Protein AF-A0A3N0I109-F1 (afdb_monomer_lite)

Organism: NCBI:txid2486576

Structure (mmCIF, N/CA/C/O backbone):
data_AF-A0A3N0I109-F1
#
_entry.id   AF-A0A3N0I109-F1
#
loop_
_atom_site.group_PDB
_atom_site.id
_atom_site.type_symbol
_atom_site.label_atom_id
_atom_site.label_alt_id
_atom_site.label_comp_id
_atom_site.label_asym_id
_atom_site.label_entity_id
_atom_site.label_seq_id
_atom_site.pdbx_PDB_ins_code
_atom_site.Cartn_x
_atom_site.Cartn_y
_atom_site.Cartn_z
_atom_site.occupancy
_atom_site.B_iso_or_equiv
_atom_site.auth_seq_id
_atom_site.auth_comp_id
_atom_site.auth_asym_id
_atom_site.auth_atom_id
_atom_site.pdbx_PDB_model_num
ATOM 1 N N . MET A 1 1 ? -50.768 -15.187 38.794 1.00 45.78 1 MET A N 1
ATOM 2 C CA . MET A 1 1 ? -50.588 -14.598 37.450 1.00 45.78 1 MET A CA 1
ATOM 3 C C . MET A 1 1 ? -49.171 -14.048 37.379 1.00 45.78 1 MET A C 1
ATOM 5 O O . MET A 1 1 ? -48.824 -13.240 38.229 1.00 45.78 1 MET A O 1
ATOM 9 N N . LEU A 1 2 ? -48.333 -14.568 36.477 1.00 43.88 2 LEU A N 1
ATOM 10 C CA . LEU A 1 2 ? -46.919 -14.198 36.350 1.00 43.88 2 LEU A CA 1
ATOM 11 C C . LEU A 1 2 ? -46.809 -13.048 35.335 1.00 43.88 2 LEU A C 1
ATOM 13 O O . LEU A 1 2 ? -47.139 -13.237 34.168 1.00 43.88 2 LEU A O 1
ATOM 17 N N . ASN A 1 3 ? -46.410 -11.856 35.781 1.00 50.75 3 ASN A N 1
ATOM 18 C CA . ASN A 1 3 ? -46.273 -10.674 34.925 1.00 50.75 3 ASN A CA 1
ATOM 19 C C . ASN A 1 3 ? -44.834 -10.613 34.391 1.00 50.75 3 ASN A C 1
ATOM 21 O O . ASN A 1 3 ? -43.943 -10.085 35.055 1.00 50.75 3 ASN A O 1
ATOM 25 N N . ALA A 1 4 ? -44.586 -11.188 33.215 1.00 55.47 4 ALA A N 1
ATOM 26 C CA . ALA A 1 4 ? -43.308 -11.026 32.529 1.00 55.47 4 ALA A CA 1
ATOM 27 C C . ALA A 1 4 ? -43.288 -9.649 31.842 1.00 55.47 4 ALA A C 1
ATOM 29 O O . ALA A 1 4 ? -43.993 -9.429 30.859 1.00 55.47 4 ALA A O 1
ATOM 30 N N . LYS A 1 5 ? -42.509 -8.700 32.377 1.00 57.28 5 LYS A N 1
ATOM 31 C CA . LYS A 1 5 ? -42.191 -7.453 31.668 1.00 57.28 5 LYS A CA 1
ATOM 32 C C . LYS A 1 5 ? -41.229 -7.787 30.530 1.00 57.28 5 LYS A C 1
ATOM 34 O O . LYS A 1 5 ? -40.128 -8.262 30.785 1.00 57.28 5 LYS A O 1
ATOM 39 N N . ALA A 1 6 ? -41.643 -7.538 29.292 1.00 62.22 6 ALA A N 1
ATOM 40 C CA . ALA A 1 6 ? -40.737 -7.548 28.153 1.00 62.22 6 ALA A CA 1
ATOM 41 C C . ALA A 1 6 ? -39.833 -6.309 28.237 1.00 62.22 6 ALA A C 1
ATOM 43 O O . ALA A 1 6 ? -40.322 -5.180 28.178 1.00 62.22 6 ALA A O 1
ATOM 44 N N . GLU A 1 7 ? -38.528 -6.505 28.408 1.00 63.81 7 GLU A N 1
ATOM 45 C CA . GLU A 1 7 ? -37.551 -5.430 28.249 1.00 63.81 7 GLU A CA 1
ATOM 46 C C . GLU A 1 7 ? -37.313 -5.213 26.752 1.00 63.81 7 GLU A C 1
ATOM 48 O O . GLU A 1 7 ? -36.891 -6.127 26.044 1.00 63.81 7 GLU A O 1
ATOM 53 N N . SER A 1 8 ? -37.618 -4.016 26.241 1.00 67.12 8 SER A N 1
ATOM 54 C CA . SER A 1 8 ? -37.284 -3.670 24.859 1.00 67.12 8 SER A CA 1
ATOM 55 C C . SER A 1 8 ? -35.825 -3.225 24.804 1.00 67.12 8 SER A C 1
ATOM 57 O O . SER A 1 8 ? -35.474 -2.180 25.357 1.00 67.12 8 SER A O 1
ATOM 59 N N . THR A 1 9 ? -34.968 -3.983 24.129 1.00 73.88 9 THR A N 1
ATOM 60 C CA . THR A 1 9 ? -33.607 -3.531 23.828 1.00 73.88 9 THR A CA 1
ATOM 61 C C . THR A 1 9 ? -33.675 -2.476 22.724 1.00 73.88 9 THR A C 1
ATOM 63 O O . THR A 1 9 ? -34.093 -2.767 21.605 1.00 73.88 9 THR A O 1
ATOM 66 N N . ALA A 1 10 ? -33.294 -1.235 23.028 1.00 74.75 10 ALA A N 1
ATOM 67 C CA . ALA A 1 10 ? -33.158 -0.197 22.013 1.00 74.75 10 ALA A CA 1
ATOM 68 C C . ALA A 1 10 ? -31.866 -0.424 21.211 1.00 74.75 10 ALA A C 1
ATOM 70 O O . ALA A 1 10 ? -30.783 -0.516 21.789 1.00 74.75 10 ALA A O 1
ATOM 71 N N . TYR A 1 11 ? -31.971 -0.492 19.883 1.00 71.81 11 TYR A N 1
ATOM 72 C CA . TYR A 1 11 ? -30.816 -0.547 18.987 1.00 71.81 11 TYR A CA 1
ATOM 73 C C . TYR A 1 11 ? -30.445 0.870 18.545 1.00 71.81 11 TYR A C 1
ATOM 75 O O . TYR A 1 11 ? -31.303 1.620 18.075 1.00 71.81 11 TYR A O 1
ATOM 83 N N . LYS A 1 12 ? -29.166 1.244 18.673 1.00 77.38 12 LYS A N 1
ATOM 84 C CA . LYS A 1 12 ? -28.663 2.494 18.094 1.00 77.38 12 LYS A CA 1
ATOM 85 C C . LYS A 1 12 ? -28.592 2.327 16.576 1.00 77.38 12 LYS A C 1
ATOM 87 O O . LYS A 1 12 ? -27.826 1.503 16.083 1.00 77.38 12 LYS A O 1
ATOM 92 N N . VAL A 1 13 ? -29.365 3.125 15.848 1.00 77.00 13 VAL A N 1
ATOM 93 C CA . VAL A 1 13 ? -29.187 3.287 14.402 1.00 77.00 13 VAL A CA 1
ATOM 94 C C . VAL A 1 13 ? -27.957 4.168 14.194 1.00 77.00 13 VAL A C 1
ATOM 96 O O . VAL A 1 13 ? -27.914 5.285 14.703 1.00 77.00 13 VAL A O 1
ATOM 99 N N . ILE A 1 14 ? -26.944 3.640 13.507 1.00 73.44 14 ILE A N 1
ATOM 100 C CA . ILE A 1 14 ? -25.752 4.389 13.090 1.00 73.44 14 ILE A CA 1
ATOM 101 C C . ILE A 1 14 ? -26.007 4.903 11.674 1.00 73.44 14 ILE A C 1
ATOM 103 O O . ILE A 1 14 ? -26.410 4.135 10.798 1.00 73.44 14 ILE A O 1
ATOM 107 N N . THR A 1 15 ? -25.801 6.197 11.462 1.00 67.44 15 THR A N 1
ATOM 108 C CA . THR A 1 15 ? -25.915 6.861 10.161 1.00 67.44 15 THR A CA 1
ATOM 109 C C . THR A 1 15 ? -24.545 7.003 9.496 1.00 67.44 15 THR A C 1
ATOM 111 O O . THR A 1 15 ? -23.510 6.833 10.135 1.00 67.44 15 THR A O 1
ATOM 114 N N . GLN A 1 16 ? -24.513 7.317 8.199 1.00 60.97 16 GLN A N 1
ATOM 115 C CA . GLN A 1 16 ? -23.256 7.567 7.481 1.00 60.97 16 GLN A CA 1
ATOM 116 C C . GLN A 1 16 ? -22.459 8.734 8.097 1.00 60.97 16 GLN A C 1
ATOM 118 O O . GLN A 1 16 ? -21.232 8.698 8.079 1.00 60.97 16 GLN A O 1
ATOM 123 N N . ASP A 1 17 ? -23.151 9.717 8.682 1.00 64.19 17 ASP A N 1
ATOM 124 C CA . ASP A 1 17 ? -22.552 10.878 9.352 1.00 64.19 17 ASP A CA 1
ATOM 125 C C . ASP A 1 17 ? -21.944 10.521 10.723 1.00 64.19 17 ASP A C 1
ATOM 127 O O . ASP A 1 17 ? -21.104 11.253 11.239 1.00 64.19 17 ASP A O 1
ATOM 131 N N . ASP A 1 18 ? -22.324 9.375 11.301 1.00 65.50 18 ASP A N 1
ATOM 132 C CA . ASP A 1 18 ? -21.718 8.831 12.523 1.00 65.50 18 ASP A CA 1
ATOM 133 C C . ASP A 1 18 ? -20.411 8.061 12.246 1.00 65.50 18 ASP A C 1
ATOM 135 O O . ASP A 1 18 ? -19.722 7.646 13.183 1.00 65.50 18 ASP A O 1
ATOM 139 N N . ILE A 1 19 ? -20.070 7.824 10.973 1.00 70.25 19 ILE A N 1
ATOM 140 C CA . ILE A 1 19 ? -18.837 7.145 10.571 1.00 70.25 19 ILE A CA 1
ATOM 141 C C . ILE A 1 19 ? -17.749 8.203 10.390 1.00 70.25 19 ILE A C 1
ATOM 143 O O . ILE A 1 19 ? -17.632 8.822 9.333 1.00 70.25 19 ILE A O 1
ATOM 147 N N . ASP A 1 20 ? -16.928 8.393 11.422 1.00 78.88 20 ASP A N 1
ATOM 148 C CA . ASP A 1 20 ? -15.740 9.240 11.325 1.00 78.88 20 ASP A CA 1
ATOM 149 C C . ASP A 1 20 ? -14.732 8.604 10.353 1.00 78.88 20 ASP A C 1
ATOM 151 O O . ASP A 1 20 ? -14.128 7.562 10.638 1.00 78.88 20 ASP A O 1
ATOM 155 N N . VAL A 1 21 ? -14.596 9.206 9.168 1.00 87.62 21 VAL A N 1
ATOM 156 C CA . VAL A 1 21 ? -13.630 8.781 8.153 1.00 87.62 21 VAL A CA 1
ATOM 157 C C . VAL A 1 21 ? -12.354 9.589 8.324 1.00 87.62 21 VAL A C 1
ATOM 159 O O . VAL A 1 21 ? -12.255 10.743 7.905 1.00 87.62 21 VAL A O 1
ATOM 162 N N . GLN A 1 22 ? -11.333 8.950 8.883 1.00 93.75 22 GLN A N 1
ATOM 163 C CA . GLN A 1 22 ? -10.007 9.546 9.011 1.00 93.75 22 GLN A CA 1
ATOM 164 C C . GLN A 1 22 ? -9.231 9.347 7.712 1.00 93.75 22 GLN A C 1
ATOM 166 O O . GLN A 1 22 ? -9.287 8.281 7.096 1.00 93.75 22 GLN A O 1
ATOM 171 N N . THR A 1 23 ? -8.468 10.353 7.290 1.00 95.81 23 THR A N 1
ATOM 172 C CA . THR A 1 23 ? -7.661 10.271 6.067 1.00 95.81 23 THR A CA 1
ATOM 173 C C . THR A 1 23 ? -6.210 10.634 6.328 1.00 95.81 23 THR A C 1
ATOM 175 O O . THR A 1 23 ? -5.897 11.425 7.217 1.00 95.81 23 THR A O 1
ATOM 178 N N . ALA A 1 24 ? -5.312 10.046 5.543 1.00 97.19 24 ALA A N 1
ATOM 179 C CA . ALA A 1 24 ? -3.898 10.386 5.550 1.00 97.19 24 ALA A CA 1
ATOM 180 C C . ALA A 1 24 ? -3.313 10.248 4.142 1.00 97.19 24 ALA A C 1
ATOM 182 O O . ALA A 1 24 ? -3.805 9.485 3.310 1.00 97.19 24 ALA A O 1
ATOM 183 N N . THR A 1 25 ? -2.252 11.002 3.863 1.00 97.88 25 THR A N 1
ATOM 184 C CA . THR A 1 25 ? -1.458 10.850 2.640 1.00 97.88 25 THR A CA 1
ATOM 185 C C . THR A 1 25 ? 0.014 10.798 3.007 1.00 97.88 25 THR A C 1
ATOM 187 O O . THR A 1 25 ? 0.515 11.692 3.683 1.00 97.88 25 THR A O 1
ATOM 190 N N . VAL A 1 26 ? 0.703 9.756 2.548 1.00 96.62 26 VAL A N 1
ATOM 191 C CA . VAL A 1 26 ? 2.151 9.598 2.701 1.00 96.62 26 VAL A CA 1
ATOM 192 C C . VAL A 1 26 ? 2.794 9.767 1.336 1.00 96.62 26 VAL A C 1
ATOM 194 O O . VAL A 1 26 ? 2.413 9.063 0.404 1.00 96.62 26 VAL A O 1
ATOM 197 N N . THR A 1 27 ? 3.774 10.663 1.220 1.00 93.88 27 THR A N 1
ATOM 198 C CA . THR A 1 27 ? 4.565 10.834 -0.004 1.00 93.88 27 THR A CA 1
ATOM 199 C C . THR A 1 27 ? 6.045 10.833 0.337 1.00 93.88 27 THR A C 1
ATOM 201 O O . THR A 1 27 ? 6.498 11.672 1.111 1.00 93.88 27 THR A O 1
ATOM 204 N N . ASN A 1 28 ? 6.798 9.900 -0.238 1.00 90.81 28 ASN A N 1
ATOM 205 C CA . ASN A 1 28 ? 8.248 9.803 -0.075 1.00 90.81 28 ASN A CA 1
ATOM 206 C C . ASN A 1 28 ? 8.844 9.007 -1.245 1.00 90.81 28 ASN A C 1
ATOM 208 O O . ASN A 1 28 ? 8.162 8.150 -1.783 1.00 90.81 28 ASN A O 1
ATOM 212 N N . ASN A 1 29 ? 10.082 9.271 -1.674 1.00 82.69 29 ASN A N 1
ATOM 213 C CA . ASN A 1 29 ? 10.784 8.464 -2.694 1.00 82.69 29 ASN A CA 1
ATOM 214 C C . ASN A 1 29 ? 9.955 8.111 -3.961 1.00 82.69 29 ASN A C 1
ATOM 216 O O . ASN A 1 29 ? 10.059 7.011 -4.508 1.00 82.69 29 ASN A O 1
ATOM 220 N N . GLY A 1 30 ? 9.098 9.034 -4.417 1.00 86.38 30 GLY A N 1
ATOM 221 C CA . GLY A 1 30 ? 8.222 8.843 -5.582 1.00 86.38 30 GLY A CA 1
ATOM 222 C C . GLY A 1 30 ? 7.001 7.942 -5.353 1.00 86.38 30 GLY A C 1
ATOM 223 O O . GLY A 1 30 ? 6.213 7.766 -6.281 1.00 86.38 30 GLY A O 1
ATOM 224 N N . ILE A 1 31 ? 6.814 7.384 -4.150 1.00 91.12 31 ILE A N 1
ATOM 225 C CA . ILE A 1 31 ? 5.587 6.691 -3.744 1.00 91.12 31 ILE A CA 1
ATOM 226 C C . ILE A 1 31 ? 4.621 7.671 -3.067 1.00 91.12 31 ILE A C 1
ATOM 228 O O . ILE A 1 31 ? 5.022 8.510 -2.262 1.00 91.12 31 ILE A O 1
ATOM 232 N N . THR A 1 32 ? 3.338 7.547 -3.387 1.00 95.62 32 THR A N 1
ATOM 233 C CA . THR A 1 32 ? 2.208 8.212 -2.746 1.00 95.62 32 THR A CA 1
ATOM 234 C C . THR A 1 32 ? 1.206 7.156 -2.292 1.00 95.62 32 THR A C 1
ATOM 236 O O . THR A 1 32 ? 0.731 6.351 -3.093 1.00 95.62 32 THR A O 1
ATOM 239 N N . ILE A 1 33 ? 0.852 7.187 -1.010 1.00 97.31 33 ILE A N 1
ATOM 240 C CA . ILE A 1 33 ? -0.129 6.297 -0.391 1.00 97.31 33 ILE A CA 1
ATOM 241 C C . ILE A 1 33 ? -1.248 7.156 0.178 1.00 97.31 33 ILE A C 1
ATOM 243 O O . ILE A 1 33 ? -1.025 7.928 1.109 1.00 97.31 33 ILE A O 1
ATOM 247 N N . LYS A 1 34 ? -2.447 7.033 -0.387 1.00 98.19 34 LYS A N 1
ATOM 248 C CA . LYS A 1 34 ? -3.663 7.676 0.119 1.00 98.19 34 LYS A CA 1
ATOM 249 C C . LYS A 1 34 ? -4.432 6.672 0.957 1.00 98.19 34 LYS A C 1
ATOM 251 O O . LYS A 1 34 ? -4.669 5.566 0.482 1.00 98.19 34 LYS A O 1
ATOM 256 N N . LEU A 1 35 ? -4.806 7.063 2.168 1.00 98.31 35 LEU A N 1
ATOM 257 C CA . LEU A 1 35 ? -5.423 6.202 3.169 1.00 98.31 35 LEU A CA 1
ATOM 258 C C . LEU A 1 35 ? -6.763 6.780 3.611 1.00 98.31 35 LEU A C 1
ATOM 260 O O . LEU A 1 35 ? -6.879 7.991 3.816 1.00 98.31 35 LEU A O 1
ATOM 264 N N . TRP A 1 36 ? -7.734 5.897 3.825 1.00 96.62 36 TRP A N 1
ATOM 265 C CA . TRP A 1 36 ? -9.031 6.231 4.410 1.00 96.62 36 TRP A CA 1
ATOM 266 C C . TRP A 1 36 ? -9.405 5.143 5.416 1.00 96.62 36 TRP A C 1
ATOM 268 O O . TRP A 1 36 ? -9.463 3.966 5.056 1.00 96.62 36 TRP A O 1
ATOM 278 N N . LYS A 1 37 ? -9.629 5.532 6.671 1.00 95.25 37 LYS A N 1
ATOM 279 C CA . LYS A 1 37 ? -9.955 4.647 7.791 1.00 95.25 37 LYS A CA 1
ATOM 280 C C . LYS A 1 37 ? -11.385 4.900 8.245 1.00 95.25 37 LYS A C 1
ATOM 282 O O . LYS A 1 37 ? -11.752 6.044 8.481 1.00 95.25 37 LYS A O 1
ATOM 287 N N . SER A 1 38 ? -12.152 3.829 8.405 1.00 92.31 38 SER A N 1
ATOM 288 C CA . SER A 1 38 ? -13.485 3.830 9.011 1.00 92.31 38 SER A CA 1
ATOM 289 C C . SER A 1 38 ? -13.521 2.737 10.076 1.00 92.31 38 SER A C 1
ATOM 291 O O . SER A 1 38 ? -13.465 1.548 9.749 1.00 92.31 38 SER A O 1
ATOM 293 N N . GLY A 1 39 ? -13.574 3.123 11.352 1.00 90.81 39 GLY A N 1
ATOM 294 C CA . GLY A 1 39 ? -13.376 2.181 12.457 1.00 90.81 39 GLY A CA 1
ATOM 295 C C . GLY A 1 39 ? -12.012 1.493 12.347 1.00 90.81 39 GLY A C 1
ATOM 296 O O . GLY A 1 39 ? -10.998 2.167 12.210 1.00 90.81 39 GLY A O 1
ATOM 297 N N . HIS A 1 40 ? -11.980 0.161 12.350 1.00 94.75 40 HIS A N 1
ATOM 298 C CA . HIS A 1 40 ? -10.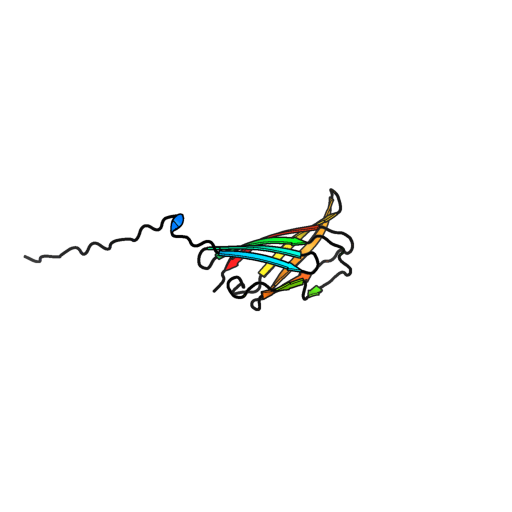742 -0.629 12.254 1.00 94.75 40 HIS A CA 1
ATOM 299 C C . HIS A 1 40 ? -10.358 -1.028 10.825 1.00 94.75 40 HIS A C 1
ATOM 301 O O . HIS A 1 40 ? -9.443 -1.822 10.644 1.00 94.75 40 HIS A O 1
ATOM 307 N N . VAL A 1 41 ? -11.039 -0.511 9.800 1.00 96.62 41 VAL A N 1
ATOM 308 C CA . VAL A 1 41 ? -10.759 -0.860 8.402 1.00 96.62 41 VAL A CA 1
ATOM 309 C C . VAL A 1 41 ? -10.084 0.311 7.707 1.00 96.62 41 VAL A C 1
ATOM 311 O O . VAL A 1 41 ? -10.640 1.408 7.659 1.00 96.62 41 VAL A O 1
ATOM 314 N N . VAL A 1 42 ? -8.909 0.065 7.132 1.00 98.25 42 VAL A N 1
ATOM 315 C CA . VAL A 1 42 ? -8.190 1.016 6.281 1.00 98.25 42 VAL A CA 1
ATOM 316 C C . VAL A 1 42 ? -8.290 0.555 4.843 1.00 98.25 42 VAL A C 1
ATOM 318 O O . VAL A 1 42 ? -7.975 -0.587 4.527 1.00 98.25 42 VAL A O 1
ATOM 321 N N . ASN A 1 43 ? -8.685 1.463 3.963 1.00 98.00 43 ASN A N 1
ATOM 322 C CA . ASN A 1 43 ? -8.518 1.322 2.528 1.00 98.00 43 ASN A CA 1
ATOM 323 C C . ASN A 1 43 ? -7.317 2.173 2.093 1.00 98.00 43 ASN A C 1
ATOM 325 O O . ASN A 1 43 ? -7.049 3.230 2.675 1.00 98.00 43 ASN A O 1
ATOM 329 N N . ALA A 1 44 ? -6.611 1.732 1.057 1.00 97.94 44 ALA A N 1
ATOM 330 C CA . ALA A 1 44 ? -5.447 2.419 0.527 1.00 97.94 44 ALA A CA 1
ATOM 331 C C . ALA A 1 44 ? -5.426 2.446 -1.002 1.00 97.94 44 ALA A C 1
ATOM 333 O O . ALA A 1 44 ? -5.704 1.441 -1.659 1.00 97.94 44 ALA A O 1
ATOM 334 N N . ASN A 1 45 ? -5.014 3.580 -1.568 1.00 97.81 45 ASN A N 1
ATOM 335 C CA . ASN A 1 45 ? -4.509 3.663 -2.935 1.00 97.81 45 ASN A CA 1
ATOM 336 C C . ASN A 1 45 ? -3.015 3.947 -2.890 1.00 97.81 45 ASN A C 1
ATOM 338 O O . ASN A 1 45 ? -2.591 4.946 -2.309 1.00 97.81 45 ASN A O 1
ATOM 342 N N . ILE A 1 46 ? -2.235 3.085 -3.523 1.00 95.75 46 ILE A N 1
ATOM 343 C CA . ILE A 1 46 ? -0.785 3.186 -3.553 1.00 95.75 46 ILE A CA 1
ATOM 344 C C . ILE A 1 46 ? -0.373 3.408 -5.002 1.00 95.75 46 ILE A C 1
ATOM 346 O O . ILE A 1 46 ? -0.769 2.659 -5.900 1.00 95.75 46 ILE A O 1
ATOM 350 N N . ARG A 1 47 ? 0.419 4.454 -5.222 1.00 92.81 47 ARG A N 1
ATOM 351 C CA . ARG A 1 47 ? 0.994 4.789 -6.521 1.00 92.81 47 ARG A CA 1
ATOM 352 C C . ARG A 1 47 ? 2.459 5.098 -6.355 1.00 92.81 47 ARG A C 1
ATOM 354 O O . ARG A 1 47 ? 2.818 5.841 -5.454 1.00 92.81 47 ARG A O 1
ATOM 361 N N . GLN A 1 48 ? 3.295 4.582 -7.235 1.00 90.25 48 GLN A N 1
ATOM 362 C CA . GLN A 1 48 ? 4.690 4.978 -7.308 1.00 90.25 48 GLN A CA 1
ATOM 363 C C . GLN A 1 48 ? 5.019 5.370 -8.739 1.00 90.25 48 GLN A C 1
ATOM 365 O O . GLN A 1 48 ? 4.783 4.589 -9.658 1.00 90.25 48 GLN A O 1
ATOM 370 N N . SER A 1 49 ? 5.584 6.561 -8.904 1.00 84.69 49 SER A N 1
ATOM 371 C CA . SER A 1 49 ? 6.098 7.057 -10.178 1.00 84.69 49 SER A CA 1
ATOM 372 C C . SER A 1 49 ? 7.586 7.343 -10.008 1.00 84.69 49 SER A C 1
ATOM 374 O O . SER A 1 49 ? 7.984 8.110 -9.132 1.00 84.69 49 SER A O 1
ATOM 376 N N . GLY A 1 50 ? 8.426 6.707 -10.823 1.00 77.06 50 GLY A N 1
ATOM 377 C CA . GLY A 1 50 ? 9.869 6.917 -10.764 1.00 77.06 50 GLY A CA 1
ATOM 378 C C . GLY A 1 50 ? 10.676 5.798 -11.407 1.00 77.06 50 GLY A C 1
ATOM 379 O O . GLY A 1 50 ? 10.135 4.860 -11.991 1.00 77.06 50 GLY A O 1
ATOM 380 N N . THR A 1 51 ? 11.998 5.919 -11.304 1.00 75.31 51 THR A N 1
ATOM 381 C CA . THR A 1 51 ? 12.931 4.903 -11.793 1.00 75.31 51 THR A CA 1
ATOM 382 C C . THR A 1 51 ? 13.223 3.888 -10.702 1.00 75.31 51 THR A C 1
ATOM 384 O O . THR A 1 51 ? 13.756 4.220 -9.646 1.00 75.31 51 THR A O 1
ATOM 387 N N . VAL A 1 52 ? 12.939 2.627 -10.998 1.00 72.88 52 VAL A N 1
ATOM 388 C CA . VAL A 1 52 ? 13.357 1.481 -10.201 1.00 72.88 52 VAL A CA 1
ATOM 389 C C . VAL A 1 52 ? 14.819 1.207 -10.524 1.00 72.88 52 VAL A C 1
ATOM 391 O O . VAL A 1 52 ? 15.149 0.731 -11.610 1.00 72.88 52 VAL A O 1
ATOM 394 N N . SER A 1 53 ? 15.706 1.557 -9.599 1.00 69.75 53 SER A N 1
ATOM 395 C CA . SER A 1 53 ? 17.155 1.503 -9.816 1.00 69.75 53 SER A CA 1
ATOM 396 C C . SER A 1 53 ? 17.744 0.095 -9.706 1.00 69.75 53 SER A C 1
ATOM 398 O O . SER A 1 53 ? 18.836 -0.142 -10.218 1.00 69.75 53 SER A O 1
ATOM 400 N N . LYS A 1 54 ? 17.035 -0.850 -9.073 1.00 78.50 54 LYS A N 1
ATOM 401 C CA . LYS A 1 54 ? 17.476 -2.243 -8.925 1.00 78.50 54 LYS A CA 1
ATOM 402 C C . LYS A 1 54 ? 16.308 -3.225 -8.838 1.00 78.50 54 LYS A C 1
ATOM 404 O O . LYS A 1 54 ? 15.237 -2.893 -8.334 1.00 78.50 54 LYS A O 1
ATOM 409 N N . SER A 1 55 ? 16.546 -4.446 -9.306 1.00 83.44 55 SER A N 1
ATOM 410 C CA . SER A 1 55 ? 15.677 -5.592 -9.045 1.00 83.44 55 SER A CA 1
ATOM 411 C C . SER A 1 55 ? 15.918 -6.132 -7.633 1.00 83.44 55 SER A C 1
ATOM 413 O O . SER A 1 55 ? 17.029 -6.039 -7.107 1.00 83.44 55 SER A O 1
ATOM 415 N N . GLY A 1 56 ? 14.907 -6.762 -7.047 1.00 86.75 56 GLY A N 1
ATOM 416 C CA . GLY A 1 56 ? 14.937 -7.309 -5.695 1.00 86.75 56 GLY A CA 1
ATOM 417 C C . GLY A 1 56 ? 14.193 -6.425 -4.698 1.00 86.75 56 GLY A C 1
ATOM 4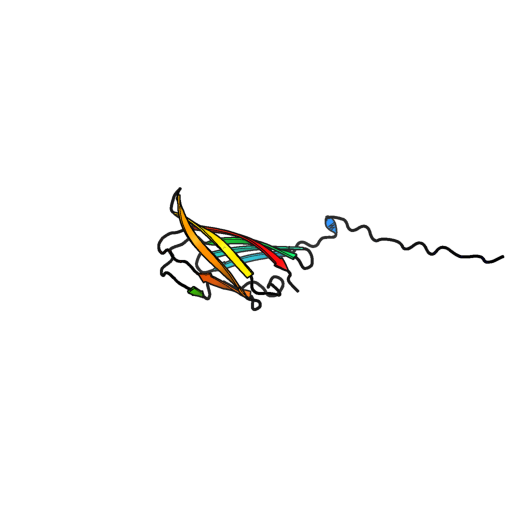18 O O . GLY A 1 56 ? 13.300 -5.668 -5.076 1.00 86.75 56 GLY A O 1
ATOM 419 N N . TYR A 1 57 ? 14.546 -6.566 -3.420 1.00 89.44 57 TYR A N 1
ATOM 420 C CA . TYR A 1 57 ? 13.898 -5.850 -2.325 1.00 89.44 57 TYR A CA 1
ATOM 421 C C . TYR A 1 57 ? 14.430 -4.417 -2.176 1.00 89.44 57 TYR A C 1
ATOM 423 O O . TYR A 1 57 ? 15.647 -4.189 -2.109 1.00 89.44 57 TYR A O 1
ATOM 431 N N . ASN A 1 58 ? 13.513 -3.458 -2.067 1.00 87.19 58 ASN A N 1
ATOM 432 C CA . ASN A 1 58 ? 13.795 -2.077 -1.700 1.00 87.19 58 ASN A CA 1
ATOM 433 C C . ASN A 1 58 ? 13.021 -1.729 -0.425 1.00 87.19 58 ASN A C 1
ATOM 435 O O . ASN A 1 58 ? 11.799 -1.841 -0.373 1.00 87.19 58 ASN A O 1
ATOM 439 N N . SE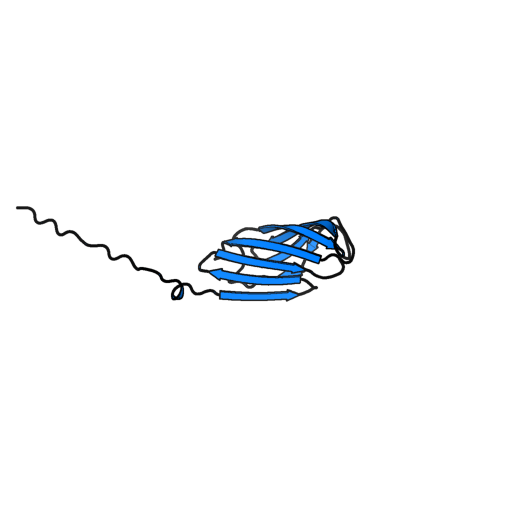R A 1 59 ? 13.745 -1.295 0.601 1.00 90.25 59 SER A N 1
ATOM 440 C CA . SER A 1 59 ? 13.197 -0.859 1.887 1.00 90.25 59 SER A CA 1
ATOM 441 C C . SER A 1 59 ? 13.118 0.664 1.979 1.00 90.25 59 SER A C 1
ATOM 443 O O . SER A 1 59 ? 13.808 1.370 1.243 1.00 90.25 59 SER A O 1
ATOM 445 N N . GLY A 1 60 ? 12.359 1.176 2.951 1.00 88.56 60 GLY A N 1
ATOM 446 C CA . GLY A 1 60 ? 12.372 2.602 3.297 1.00 88.56 60 GLY A CA 1
ATOM 447 C C . GLY A 1 60 ? 11.690 3.492 2.258 1.00 88.56 60 GLY A C 1
ATOM 448 O O . GLY A 1 60 ? 12.074 4.648 2.075 1.00 88.56 60 GLY A O 1
ATOM 449 N N . LEU A 1 61 ? 10.688 2.962 1.553 1.00 90.81 61 LEU A N 1
ATOM 450 C CA . LEU A 1 61 ? 9.938 3.733 0.565 1.00 90.81 61 LEU A CA 1
ATOM 451 C C . LEU A 1 61 ? 9.032 4.758 1.245 1.00 90.81 61 LEU A C 1
ATOM 453 O O . LEU A 1 61 ? 8.958 5.897 0.801 1.00 90.81 61 LEU A O 1
ATOM 457 N N . ALA A 1 62 ? 8.380 4.373 2.340 1.00 94.31 62 ALA A N 1
ATOM 458 C CA . ALA A 1 62 ? 7.474 5.213 3.114 1.00 94.31 62 ALA A CA 1
ATOM 459 C C . ALA A 1 62 ? 7.265 4.632 4.524 1.00 94.31 62 ALA A C 1
ATOM 461 O O . ALA A 1 62 ? 7.683 3.507 4.808 1.00 94.31 62 ALA A O 1
ATOM 462 N N . THR A 1 63 ? 6.580 5.392 5.381 1.00 97.31 63 THR A N 1
ATOM 463 C CA . THR A 1 63 ? 6.110 4.931 6.693 1.00 97.31 63 THR A CA 1
ATOM 464 C C . THR A 1 63 ? 4.632 5.276 6.855 1.00 97.31 63 THR A C 1
ATOM 466 O O . THR A 1 63 ? 4.249 6.440 6.740 1.00 97.31 63 THR A O 1
ATOM 469 N N . ILE A 1 64 ? 3.799 4.275 7.129 1.00 98.00 64 ILE A N 1
ATOM 470 C CA . ILE A 1 64 ? 2.378 4.437 7.434 1.00 98.00 64 ILE A CA 1
ATOM 471 C C . ILE A 1 64 ? 2.216 5.055 8.839 1.00 98.00 64 ILE A C 1
ATOM 473 O O . ILE A 1 64 ? 2.852 4.580 9.794 1.00 98.00 64 ILE A O 1
ATOM 477 N N . PRO A 1 65 ? 1.378 6.100 9.003 1.00 97.88 65 PRO A N 1
ATOM 478 C CA . PRO A 1 65 ? 1.106 6.705 10.305 1.00 97.88 65 PRO A CA 1
ATOM 479 C C . PRO A 1 65 ? 0.484 5.703 11.277 1.00 97.88 65 PRO A C 1
ATOM 481 O O . PRO A 1 65 ? -0.321 4.873 10.867 1.00 97.88 65 PRO A O 1
ATOM 484 N N . GLU A 1 66 ? 0.822 5.811 12.563 1.00 96.50 66 GLU A N 1
ATOM 485 C CA . GLU A 1 66 ? 0.480 4.836 13.611 1.00 96.50 66 GLU A CA 1
ATOM 486 C C . GLU A 1 66 ? -0.993 4.400 13.616 1.00 96.50 66 GLU A C 1
ATOM 488 O O . GLU A 1 66 ? -1.269 3.205 13.598 1.00 96.50 66 GLU A O 1
ATOM 493 N N . GLY A 1 67 ? -1.934 5.344 13.514 1.00 96.31 67 GLY A N 1
ATOM 494 C CA . GLY A 1 67 ? -3.374 5.052 13.504 1.00 96.31 67 GLY A CA 1
ATOM 495 C C . GLY A 1 67 ? -3.907 4.340 12.253 1.00 96.31 67 GLY A C 1
ATOM 496 O O . GLY A 1 67 ? -5.093 4.023 12.215 1.00 96.31 67 GLY A O 1
ATOM 497 N N . PHE A 1 68 ? -3.073 4.111 11.236 1.00 98.31 68 PHE A N 1
ATOM 498 C CA . PHE A 1 68 ? -3.429 3.432 9.986 1.00 98.31 68 PHE A CA 1
ATOM 499 C C . PHE A 1 68 ? -2.614 2.153 9.753 1.00 98.31 68 PHE A C 1
ATOM 501 O O . PHE A 1 68 ? -2.778 1.518 8.709 1.00 98.31 68 PHE A O 1
ATOM 508 N N . ARG A 1 69 ? -1.696 1.791 10.658 1.00 98.44 69 ARG A N 1
ATOM 509 C CA . ARG A 1 69 ? -0.804 0.640 10.464 1.00 98.44 69 ARG A CA 1
ATOM 510 C C . ARG A 1 69 ? -1.591 -0.669 10.514 1.00 98.44 69 ARG A C 1
ATOM 512 O O . ARG A 1 69 ? -2.504 -0.799 11.327 1.00 98.44 69 ARG A O 1
ATOM 519 N N . PRO A 1 70 ? -1.262 -1.645 9.658 1.00 98.44 70 PRO A N 1
ATOM 520 C CA . PRO A 1 70 ? -1.962 -2.913 9.678 1.00 98.44 70 PRO A CA 1
ATOM 521 C C . PRO A 1 70 ? -1.583 -3.728 10.923 1.00 98.44 70 PRO A C 1
ATOM 523 O O . PRO A 1 70 ? -0.450 -3.663 11.397 1.00 98.44 70 PRO A O 1
ATOM 526 N N . ILE A 1 71 ? -2.519 -4.533 11.431 1.00 98.31 71 ILE A N 1
ATOM 527 C CA . ILE A 1 71 ? -2.249 -5.472 12.537 1.00 98.31 71 ILE A CA 1
ATOM 528 C C . ILE A 1 71 ? -1.423 -6.691 12.094 1.00 98.31 71 ILE A C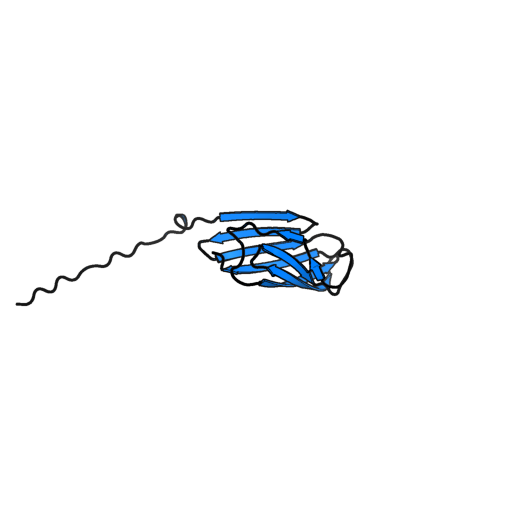 1
ATOM 530 O O . ILE A 1 71 ? -0.798 -7.347 12.921 1.00 98.31 71 ILE A O 1
ATOM 534 N N . GLU A 1 72 ? -1.393 -6.970 10.789 1.00 98.12 72 GLU A N 1
ATOM 535 C CA . GLU A 1 72 ? -0.610 -8.035 10.156 1.00 98.12 72 GLU A CA 1
ATOM 536 C C . GLU A 1 72 ? 0.121 -7.495 8.924 1.00 98.12 72 GLU A C 1
ATOM 538 O O . GLU A 1 72 ? -0.354 -6.565 8.271 1.00 98.12 72 GLU A O 1
ATOM 543 N N . GLN A 1 73 ? 1.257 -8.092 8.559 1.00 97.62 73 GLN A N 1
ATOM 544 C CA . GLN A 1 73 ? 1.981 -7.700 7.348 1.00 97.62 73 GLN A CA 1
ATOM 545 C C . GLN A 1 73 ? 1.089 -7.833 6.103 1.00 97.62 73 GLN A C 1
ATOM 547 O O . GLN A 1 73 ? 0.469 -8.870 5.873 1.00 97.62 73 GLN A O 1
ATOM 552 N N . GLN A 1 74 ? 1.073 -6.797 5.262 1.00 98.00 74 GLN A N 1
ATOM 553 C CA . GLN A 1 74 ? 0.340 -6.799 3.998 1.00 98.00 74 GLN A CA 1
ATOM 554 C C . GLN A 1 74 ? 1.269 -7.096 2.823 1.00 98.00 74 GLN A C 1
ATOM 556 O O . GLN A 1 74 ? 2.322 -6.473 2.681 1.00 98.00 74 GLN A O 1
ATOM 561 N N . LEU A 1 75 ? 0.841 -8.011 1.950 1.00 96.75 75 LEU A N 1
ATOM 562 C CA . LEU A 1 75 ? 1.487 -8.305 0.672 1.00 96.75 75 LEU A CA 1
ATOM 563 C C . LEU A 1 75 ? 0.556 -7.869 -0.458 1.00 96.75 75 LEU A C 1
ATOM 565 O O . LEU A 1 75 ? -0.450 -8.520 -0.734 1.00 96.75 75 LEU A O 1
ATOM 569 N N . ILE A 1 76 ? 0.896 -6.764 -1.116 1.00 96.75 76 ILE A N 1
ATOM 570 C CA . ILE A 1 76 ? 0.011 -6.103 -2.079 1.00 96.75 76 ILE A CA 1
ATOM 571 C C . ILE A 1 76 ? 0.637 -6.197 -3.462 1.00 96.75 76 ILE A C 1
ATOM 573 O O . ILE A 1 76 ? 1.643 -5.546 -3.738 1.00 96.75 76 ILE A O 1
ATOM 577 N N . TYR A 1 77 ? 0.051 -7.007 -4.338 1.00 94.19 77 TYR A N 1
ATOM 578 C CA . TYR A 1 77 ? 0.540 -7.159 -5.704 1.00 94.19 77 TYR A CA 1
ATOM 579 C C . TYR A 1 77 ? 0.239 -5.920 -6.547 1.00 94.19 77 TYR A C 1
ATOM 581 O O . TYR A 1 77 ? -0.835 -5.329 -6.446 1.00 94.19 77 TYR A O 1
ATOM 589 N N . TYR A 1 78 ? 1.182 -5.566 -7.414 1.00 91.62 78 TYR A N 1
ATOM 590 C CA . TYR A 1 78 ? 1.006 -4.523 -8.414 1.00 91.62 78 TYR A CA 1
ATOM 591 C C . TYR A 1 78 ? 1.499 -5.001 -9.779 1.00 91.62 78 TYR A C 1
ATOM 593 O O . TYR A 1 78 ? 2.406 -5.834 -9.887 1.00 91.62 78 TYR A O 1
ATOM 601 N N . THR A 1 79 ? 0.939 -4.401 -10.824 1.00 87.12 79 THR A N 1
ATOM 602 C CA . THR A 1 79 ? 1.479 -4.469 -12.183 1.00 87.12 79 THR A CA 1
ATOM 603 C C . THR A 1 79 ? 2.209 -3.167 -12.476 1.00 87.12 79 THR A C 1
ATOM 605 O O . THR A 1 79 ? 1.693 -2.080 -12.202 1.00 87.12 79 THR A O 1
ATOM 608 N N . GLY A 1 80 ? 3.435 -3.281 -12.982 1.00 86.69 80 GLY A N 1
ATOM 609 C CA . GLY A 1 80 ? 4.184 -2.134 -13.472 1.00 86.69 80 GLY A CA 1
ATOM 610 C C . GLY A 1 80 ? 3.631 -1.671 -14.816 1.00 86.69 80 GLY A C 1
ATOM 611 O O . GLY A 1 80 ? 3.157 -2.481 -15.607 1.00 86.69 80 GLY A O 1
ATOM 612 N N . ILE A 1 81 ? 3.685 -0.377 -15.092 1.00 84.69 81 ILE A N 1
ATOM 613 C CA . ILE A 1 81 ? 3.259 0.232 -16.350 1.00 84.69 81 ILE A CA 1
ATOM 614 C C . ILE A 1 81 ? 4.417 1.085 -16.865 1.00 84.69 81 ILE A C 1
ATOM 616 O O . ILE A 1 81 ? 4.937 1.934 -16.147 1.00 84.69 81 ILE A O 1
ATOM 620 N N . ALA A 1 82 ? 4.836 0.858 -18.107 1.00 82.81 82 ALA A N 1
ATOM 621 C CA . ALA A 1 82 ? 5.812 1.695 -18.799 1.00 82.81 82 ALA A CA 1
ATOM 622 C C . ALA A 1 82 ? 5.187 2.195 -20.106 1.00 82.81 82 ALA A C 1
ATOM 624 O O . ALA A 1 82 ? 4.901 1.408 -21.013 1.00 82.81 82 ALA A O 1
ATOM 625 N N . GLY A 1 83 ? 4.930 3.502 -20.194 1.00 82.25 83 GLY A N 1
ATOM 626 C CA . GLY A 1 83 ? 4.141 4.068 -21.288 1.00 82.25 83 GLY A CA 1
ATOM 627 C C . GLY A 1 83 ? 2.716 3.505 -21.285 1.00 82.25 83 GLY A C 1
ATOM 628 O O . GLY A 1 83 ? 1.997 3.646 -20.303 1.00 82.25 83 GLY A O 1
ATOM 629 N N . SER A 1 84 ? 2.308 2.853 -22.374 1.00 81.81 84 SER A N 1
ATOM 630 C CA . SER A 1 84 ? 0.978 2.238 -22.517 1.00 81.81 84 SER A CA 1
ATOM 631 C C . SER A 1 84 ? 0.950 0.727 -22.246 1.00 81.81 84 SER A C 1
ATOM 633 O O . SER A 1 84 ? -0.073 0.087 -22.481 1.00 81.81 84 SER A O 1
ATOM 635 N N . SER A 1 85 ? 2.063 0.136 -21.798 1.00 81.62 85 SER A N 1
ATOM 636 C CA . SER A 1 85 ? 2.215 -1.320 -21.679 1.00 81.62 85 SER A CA 1
ATOM 637 C C . SER A 1 85 ? 2.470 -1.765 -20.244 1.00 81.62 85 SER A C 1
ATOM 639 O O . SER A 1 85 ? 3.210 -1.116 -19.502 1.00 81.62 85 SER A O 1
ATOM 641 N N . ALA A 1 86 ? 1.902 -2.915 -19.873 1.00 82.88 86 ALA A N 1
ATOM 642 C CA . ALA A 1 86 ? 2.272 -3.606 -18.644 1.00 82.88 86 ALA A CA 1
ATOM 643 C C . ALA A 1 86 ? 3.754 -4.020 -18.708 1.00 82.88 86 ALA A C 1
ATOM 645 O O . ALA A 1 86 ? 4.209 -4.591 -19.699 1.00 82.88 86 ALA A O 1
ATOM 646 N N . ASN A 1 87 ? 4.506 -3.722 -17.654 1.00 81.06 87 ASN A N 1
ATOM 647 C CA . ASN A 1 87 ? 5.942 -3.939 -17.553 1.00 81.06 87 ASN A CA 1
ATOM 648 C C . ASN A 1 87 ? 6.294 -4.542 -16.188 1.00 81.06 87 ASN A C 1
ATOM 650 O O . ASN A 1 87 ? 6.583 -3.841 -15.216 1.00 81.06 87 ASN A O 1
ATOM 654 N N . GLY A 1 88 ? 6.272 -5.873 -16.144 1.00 80.94 88 GLY A N 1
ATOM 655 C CA . GLY A 1 88 ? 6.600 -6.644 -14.952 1.00 80.94 88 GLY A CA 1
ATOM 656 C C . GLY A 1 88 ? 5.531 -6.585 -13.863 1.00 80.94 88 GLY A C 1
ATOM 657 O O . GLY A 1 88 ? 4.559 -5.832 -13.924 1.00 80.94 88 GLY A O 1
ATOM 658 N N . ASN A 1 89 ? 5.739 -7.414 -12.847 1.00 85.50 89 ASN A N 1
ATOM 659 C CA . ASN A 1 89 ? 4.901 -7.482 -11.660 1.00 85.50 89 ASN A CA 1
ATOM 660 C C . ASN A 1 89 ? 5.794 -7.392 -10.431 1.00 85.50 89 ASN A C 1
ATOM 662 O O . ASN A 1 89 ? 6.956 -7.804 -10.446 1.00 85.50 89 ASN A O 1
ATOM 666 N N . GLY A 1 90 ? 5.222 -6.908 -9.344 1.00 90.38 90 GLY A N 1
ATOM 667 C CA . GLY A 1 90 ? 5.891 -6.897 -8.062 1.00 90.38 90 GLY A CA 1
ATOM 668 C C . GLY A 1 90 ? 4.886 -6.933 -6.936 1.00 90.38 90 GLY A C 1
ATOM 669 O O . GLY A 1 90 ? 3.692 -7.180 -7.133 1.00 90.38 90 GLY A O 1
ATOM 670 N N . LYS A 1 91 ? 5.394 -6.705 -5.734 1.00 93.56 91 LYS A N 1
ATOM 671 C CA . LYS A 1 91 ? 4.552 -6.563 -4.555 1.00 93.56 91 LYS A CA 1
ATOM 672 C C . LYS A 1 91 ? 5.122 -5.536 -3.601 1.00 93.56 91 LYS A C 1
ATOM 674 O O . LYS A 1 91 ? 6.340 -5.441 -3.444 1.00 93.56 91 LYS A O 1
ATOM 679 N N . TRP A 1 92 ? 4.233 -4.785 -2.974 1.00 94.88 92 TRP A N 1
ATOM 680 C CA . TRP A 1 92 ? 4.544 -3.974 -1.813 1.00 94.88 92 TRP A CA 1
ATOM 681 C C . TRP A 1 92 ? 4.412 -4.802 -0.545 1.00 94.88 92 TRP A C 1
ATOM 683 O O . TRP A 1 92 ? 3.554 -5.683 -0.449 1.00 94.88 92 TRP A O 1
ATOM 693 N N . TYR A 1 93 ? 5.266 -4.473 0.413 1.00 96.56 93 TYR A N 1
ATOM 694 C CA . TYR A 1 93 ? 5.206 -4.943 1.784 1.00 96.56 93 TYR A CA 1
ATOM 695 C C . TYR A 1 93 ? 4.845 -3.744 2.645 1.00 96.56 93 TYR A C 1
ATOM 697 O O . TYR A 1 93 ? 5.496 -2.702 2.537 1.00 96.56 93 TYR A O 1
ATOM 705 N N . ILE A 1 94 ? 3.802 -3.885 3.456 1.00 97.62 94 ILE A N 1
ATOM 706 C CA . ILE A 1 94 ? 3.491 -2.931 4.520 1.00 97.62 94 ILE A CA 1
ATOM 707 C C . ILE A 1 94 ? 3.534 -3.709 5.825 1.00 97.62 94 ILE A C 1
ATOM 709 O O . ILE A 1 94 ? 2.667 -4.547 6.077 1.00 97.62 94 ILE A O 1
ATOM 713 N N . ASP A 1 95 ? 4.569 -3.453 6.613 1.00 98.06 95 ASP A N 1
ATOM 714 C CA . ASP A 1 95 ? 4.794 -4.120 7.888 1.00 98.06 95 ASP A CA 1
ATOM 715 C C . ASP A 1 95 ? 3.970 -3.481 9.011 1.00 98.06 95 ASP A C 1
ATOM 717 O O . ASP A 1 95 ? 3.452 -2.366 8.898 1.00 98.06 95 ASP A O 1
ATOM 721 N N . THR A 1 96 ? 3.844 -4.198 10.127 1.00 98.19 96 THR A N 1
ATOM 722 C CA . THR A 1 96 ? 3.050 -3.769 11.291 1.00 98.19 96 THR A CA 1
ATOM 723 C C . THR A 1 96 ? 3.633 -2.539 11.991 1.00 98.19 96 THR A C 1
ATOM 725 O O . THR A 1 96 ? 2.920 -1.804 12.672 1.00 98.19 96 THR A O 1
ATOM 728 N N . ASP A 1 97 ? 4.929 -2.271 11.809 1.00 97.69 97 ASP A N 1
ATOM 729 C CA . ASP A 1 97 ? 5.583 -1.033 12.254 1.00 97.69 97 ASP A CA 1
ATOM 730 C C . ASP A 1 97 ? 5.312 0.160 11.313 1.00 97.69 97 ASP A C 1
ATOM 732 O O . ASP A 1 97 ? 5.710 1.295 11.588 1.00 97.69 97 ASP A O 1
ATOM 736 N N . GLY A 1 98 ? 4.580 -0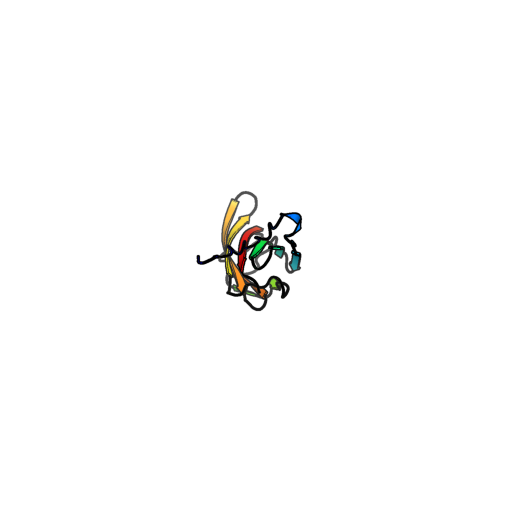.084 10.224 1.00 97.56 98 GLY A N 1
ATOM 737 C CA . GLY A 1 98 ? 4.233 0.875 9.191 1.00 97.56 98 GLY A CA 1
ATOM 738 C C . GLY A 1 98 ? 5.302 1.038 8.119 1.00 97.56 98 GLY A C 1
ATOM 739 O O . GLY A 1 98 ? 5.095 1.840 7.209 1.00 97.56 98 GLY A O 1
ATOM 740 N N . SER A 1 99 ? 6.434 0.340 8.188 1.00 97.50 99 SER A N 1
ATOM 741 C CA . SER A 1 99 ? 7.449 0.431 7.144 1.00 97.50 99 SER A CA 1
ATOM 742 C C . SER A 1 99 ? 6.918 -0.112 5.816 1.00 97.50 99 SER A C 1
ATOM 744 O O . SER A 1 99 ? 6.177 -1.095 5.757 1.00 97.50 9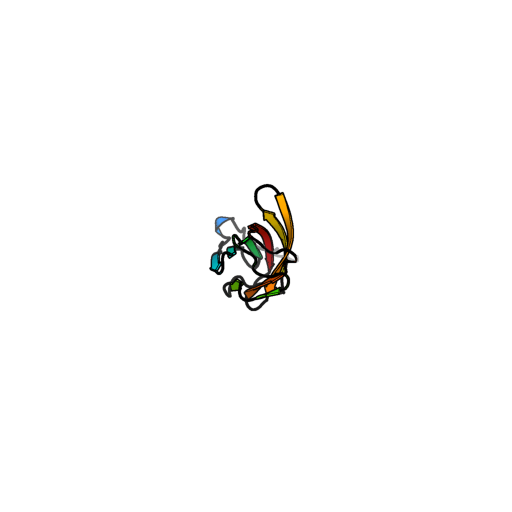9 SER A O 1
ATOM 746 N N . VAL A 1 100 ? 7.251 0.599 4.736 1.00 96.44 100 VAL A N 1
ATOM 747 C CA . VAL A 1 100 ? 6.842 0.243 3.378 1.00 96.44 100 VAL A CA 1
ATOM 748 C C . VAL A 1 100 ? 8.068 -0.089 2.543 1.00 96.44 100 VAL A C 1
ATOM 750 O O . VAL A 1 100 ? 9.003 0.714 2.424 1.00 96.44 100 VAL A O 1
ATOM 753 N N . GLY A 1 101 ? 8.030 -1.265 1.928 1.00 93.56 101 GLY A N 1
ATOM 754 C CA . GLY A 1 101 ? 9.014 -1.736 0.964 1.00 93.56 101 GLY A CA 1
ATOM 755 C C . GLY A 1 101 ? 8.361 -2.302 -0.291 1.00 93.56 101 GLY A C 1
ATOM 756 O O . GLY A 1 101 ? 7.140 -2.445 -0.380 1.00 93.56 101 GLY A O 1
ATOM 757 N N . ASP A 1 102 ? 9.177 -2.645 -1.279 1.00 92.12 102 ASP A N 1
ATOM 758 C CA . ASP A 1 102 ? 8.729 -3.356 -2.470 1.00 92.12 102 ASP A CA 1
ATOM 759 C C . ASP A 1 102 ? 9.719 -4.431 -2.902 1.00 92.12 102 ASP A C 1
ATOM 761 O O . ASP A 1 102 ? 10.909 -4.372 -2.606 1.00 92.12 102 ASP A O 1
ATOM 765 N N . PHE A 1 103 ? 9.214 -5.419 -3.630 1.00 90.94 103 PHE A N 1
ATOM 766 C CA . PHE A 1 103 ? 10.035 -6.335 -4.404 1.00 90.94 103 PHE A CA 1
ATOM 767 C C . PHE A 1 103 ? 9.614 -6.268 -5.867 1.00 90.94 103 PHE A C 1
ATOM 769 O O . PHE A 1 103 ? 8.439 -6.467 -6.188 1.00 90.94 103 PHE A O 1
ATOM 776 N N . SER A 1 104 ? 10.590 -6.035 -6.742 1.00 87.12 104 SER A N 1
ATOM 777 C CA . SER A 1 104 ? 10.398 -5.912 -8.189 1.00 87.12 104 SER A CA 1
ATOM 778 C C . SER A 1 104 ? 11.405 -6.765 -8.937 1.00 87.12 104 SER A C 1
ATOM 780 O O . SER A 1 104 ? 12.588 -6.775 -8.599 1.00 87.12 104 SER A O 1
ATOM 782 N N . ASN A 1 105 ? 10.965 -7.457 -9.984 1.00 82.06 105 ASN A N 1
ATOM 783 C CA . ASN A 1 105 ? 11.868 -8.156 -10.900 1.00 82.06 105 ASN A CA 1
ATOM 784 C C . ASN A 1 105 ? 12.312 -7.282 -12.085 1.00 82.06 105 ASN A C 1
ATOM 786 O O . ASN A 1 105 ? 13.228 -7.666 -12.806 1.00 82.06 105 ASN A O 1
ATOM 790 N N . THR A 1 106 ? 11.695 -6.114 -12.272 1.00 80.00 106 THR A N 1
ATOM 791 C CA . THR A 1 106 ? 12.009 -5.164 -13.344 1.00 80.00 106 THR A CA 1
ATOM 792 C C . THR A 1 106 ? 12.638 -3.885 -12.800 1.00 80.00 106 THR A C 1
ATOM 794 O O . THR A 1 106 ? 12.358 -3.463 -11.673 1.00 80.00 106 THR A O 1
ATOM 797 N N . THR A 1 107 ? 13.508 -3.281 -13.612 1.00 80.38 107 THR A N 1
ATOM 798 C CA . THR A 1 107 ? 14.138 -1.972 -13.389 1.00 80.38 107 THR A CA 1
ATOM 799 C C . THR A 1 107 ? 13.704 -0.980 -14.468 1.00 80.38 107 THR A C 1
ATOM 801 O O . THR A 1 107 ? 13.175 -1.373 -15.507 1.00 80.38 107 THR A O 1
ATOM 804 N N . GLY A 1 108 ? 13.941 0.312 -14.238 1.00 77.50 108 GLY A N 1
ATOM 805 C CA . GLY A 1 108 ? 13.622 1.381 -15.188 1.00 77.50 108 GLY A CA 1
ATOM 806 C C . GLY A 1 108 ? 12.470 2.275 -14.737 1.00 77.50 108 GLY A C 1
ATOM 807 O O . GLY A 1 108 ? 11.997 2.179 -13.606 1.00 77.50 108 GLY A O 1
ATOM 808 N N . SER A 1 109 ? 12.056 3.193 -15.612 1.00 78.50 109 SER A N 1
ATOM 809 C CA . SER A 1 109 ? 10.950 4.115 -15.339 1.00 78.50 109 SER A CA 1
ATOM 810 C C . SER A 1 109 ? 9.623 3.376 -15.488 1.00 78.50 109 SER A C 1
ATOM 812 O O . SER A 1 109 ? 9.192 3.076 -16.601 1.00 78.50 109 SER A O 1
ATOM 814 N N . ILE A 1 110 ? 9.034 3.007 -14.352 1.00 83.56 110 ILE A N 1
ATOM 815 C CA . ILE A 1 110 ? 7.839 2.169 -14.278 1.00 83.56 110 ILE A CA 1
ATOM 816 C C . ILE A 1 110 ? 6.891 2.805 -13.266 1.00 83.56 110 ILE A C 1
ATOM 818 O O . ILE A 1 110 ? 7.267 3.073 -12.125 1.00 83.56 110 ILE A O 1
ATOM 822 N N . GLU A 1 111 ? 5.651 3.026 -13.679 1.00 88.44 111 GLU A N 1
ATOM 823 C CA . GLU A 1 111 ? 4.563 3.400 -12.789 1.00 88.44 111 GLU A CA 1
ATOM 824 C C . GLU A 1 111 ? 3.972 2.147 -12.153 1.00 88.44 111 GLU A C 1
ATOM 826 O O . GLU A 1 111 ? 3.730 1.147 -12.822 1.00 88.44 111 GLU A O 1
ATOM 831 N N . ARG A 1 112 ? 3.725 2.180 -10.848 1.00 89.75 112 ARG A N 1
ATOM 832 C CA . ARG A 1 112 ? 3.168 1.043 -10.109 1.00 89.75 112 ARG A CA 1
ATOM 833 C C . ARG A 1 112 ? 1.930 1.505 -9.386 1.00 89.75 112 ARG A C 1
ATOM 835 O O . ARG A 1 112 ? 1.980 2.501 -8.669 1.00 89.75 112 ARG A O 1
ATOM 842 N N . ASN A 1 113 ? 0.834 0.783 -9.561 1.00 90.62 113 ASN A N 1
ATOM 843 C CA . ASN A 1 113 ? -0.446 1.142 -8.971 1.00 90.62 113 ASN A CA 1
ATOM 844 C C . ASN A 1 113 ? -1.089 -0.097 -8.349 1.00 90.62 113 ASN A C 1
ATOM 846 O O . ASN A 1 113 ? -1.143 -1.146 -8.988 1.00 90.62 113 ASN A O 1
ATOM 850 N N . ALA A 1 114 ? -1.614 0.039 -7.135 1.00 93.31 114 ALA A N 1
ATOM 851 C CA . ALA A 1 114 ? -2.547 -0.928 -6.570 1.00 93.31 114 ALA A CA 1
ATOM 852 C C . ALA A 1 114 ? -3.453 -0.271 -5.528 1.00 93.31 114 ALA A C 1
ATOM 854 O O . ALA A 1 114 ? -3.246 0.865 -5.087 1.00 93.31 114 ALA A O 1
ATOM 855 N N . SER A 1 115 ? -4.465 -1.021 -5.128 1.00 95.88 115 SER A N 1
ATOM 856 C CA . SER A 1 115 ? -5.299 -0.720 -3.975 1.00 95.88 115 SER A CA 1
ATOM 857 C C . SER A 1 115 ? -5.234 -1.876 -2.996 1.00 95.88 115 SER A C 1
ATOM 859 O O . SER A 1 115 ? -5.067 -3.025 -3.404 1.00 95.88 115 SER A O 1
ATOM 861 N N . ALA A 1 116 ? -5.392 -1.570 -1.717 1.00 97.44 116 ALA A N 1
ATOM 862 C CA . ALA A 1 116 ? -5.419 -2.571 -0.666 1.00 97.44 116 ALA A CA 1
ATOM 863 C C . ALA A 1 116 ? -6.380 -2.173 0.449 1.00 97.44 116 ALA A C 1
ATOM 865 O O . ALA A 1 116 ? -6.723 -0.999 0.597 1.00 97.44 116 ALA A O 1
ATOM 866 N N . THR A 1 117 ? -6.768 -3.164 1.241 1.00 98.06 117 THR A N 1
ATOM 867 C CA . THR A 1 117 ? -7.601 -2.994 2.426 1.00 98.06 117 THR A CA 1
ATOM 868 C C . THR A 1 117 ? -7.027 -3.856 3.538 1.00 98.06 117 THR A C 1
ATOM 870 O O . THR A 1 117 ? -6.657 -5.000 3.283 1.00 98.06 117 THR A O 1
ATOM 873 N N . TRP A 1 118 ? -6.957 -3.326 4.756 1.00 98.31 118 TRP A N 1
ATOM 874 C CA . TRP A 1 118 ? -6.477 -4.067 5.921 1.00 98.31 118 TRP A CA 1
ATOM 875 C C . TRP A 1 118 ? -7.171 -3.639 7.210 1.00 98.31 118 TRP A C 1
ATOM 877 O O . TRP A 1 118 ? -7.869 -2.622 7.263 1.00 98.31 118 TRP A O 1
ATOM 887 N N . ILE A 1 119 ? -6.951 -4.433 8.258 1.00 98.12 119 ILE A N 1
ATOM 888 C CA . ILE A 1 119 ? -7.395 -4.133 9.617 1.00 98.12 119 ILE A CA 1
ATOM 889 C C . ILE A 1 119 ? -6.289 -3.387 10.370 1.00 98.12 119 ILE A C 1
ATOM 891 O O . ILE A 1 119 ? -5.121 -3.771 10.299 1.00 98.12 119 ILE A O 1
ATOM 895 N N . THR A 1 120 ? -6.661 -2.327 11.082 1.00 97.38 120 THR A N 1
ATOM 896 C CA . THR A 1 120 ? -5.805 -1.524 11.971 1.00 97.38 120 THR A CA 1
ATOM 897 C C . THR A 1 120 ? -6.334 -1.582 13.400 1.00 97.38 120 THR A C 1
ATOM 899 O O . THR A 1 120 ? -7.525 -1.820 13.615 1.00 97.38 120 THR A O 1
ATOM 902 N N . ASN A 1 121 ? -5.465 -1.289 14.367 1.00 90.12 121 ASN A N 1
ATOM 903 C CA . ASN A 1 121 ? -5.899 -0.955 15.724 1.00 90.12 121 ASN A CA 1
ATOM 904 C C . ASN A 1 121 ? -6.713 0.348 15.752 1.00 90.12 121 ASN A C 1
ATOM 906 O O . ASN A 1 121 ? -6.527 1.221 14.861 1.00 90.12 121 ASN A O 1
#

pLDDT: mean 86.96, std 12.34, range [43.88, 98.44]

Foldseek 3Di:
DDDDDDDDDDDDDQDPVNFDWDWDWKQAPQKIWTWIDTPFKIKIKIKGWDWAADAFKDWDRTFDDQQRAAPAKDWWKKFWDDPHDTDFIWTWIQHNRRIIMIGTRDTTGTMIIDMDMHTHD

Secondary structure (DSSP, 8-state):
---------PPPPPPGGGS-EEEEEEEETTEEEEEEEETTEEEEEEEE-SEE-SSEEEEEEEE--GGG-BSS-EEEEEEEEETTEEEEEEEEEE-TT-EEEEEES--EE-EEEEEEEEEB-

Radius of gyration: 20.72 Å; chains: 1; bounding box: 68×26×60 Å

Sequence (121 aa):
MLNAKAESTAYKVITQDDIDVQTATVTNNGITIKLWKSGHVVNANIRQSGTVSKSGYNSGLATIPEGFRPIEQQLIYYTGIAGSSANGNGKWYIDTDGSVGDFSNTTGSIERNASATWITN